Protein AF-A0A8J3F9Z3-F1 (afdb_monomer)

pLDDT: mean 90.62, std 8.17, range [60.59, 98.12]

Radius of gyration: 17.51 Å; Cα contacts (8 Å, |Δi|>4): 124; chains: 1; bounding box: 40×44×40 Å

Foldseek 3Di:
DVVFLVDDDPPDDADDLLVVQVPQPVFPDDCPPPVNVVVVVVVCVLQVVHDVVNVVVVVVVVVVCVVPVVVDDQQDKTQDPRDRGIHGPVSVVLVVLLVCVVVQCVVCVVVVHHRDDDDPVSVVSNCVSLLVQLCVPVNPVQSCCCVPDPVRHDPDSGRD

Secondary structure (DSSP, 8-state):
-HHHHHSPP--PPBPPHHHHHHT-TTTTS-TTSHHHHHHHHHHHHHTTT-HHHHHHHHHHHHHHHHHHGGGS-TT-EEE-TTSS-EEEHHHHHHHHHHHHHHHHHHHHHHTT-PPPPPPHHHHHHHHHHHHHHHHHHH-HHHHHHHHH-GGG--S-----

InterPro domains:
  IPR024344 Mycothiol-dependent maleylpyruvate isomerase, metal-binding domain [PF11716] (25-108)
  IPR034660 DinB/YfiT-like putative metalloenzymes [G3DSA:1.20.120.450] (3-112)
  IPR034660 DinB/YfiT-like putative metalloenzymes [SSF109854] (45-114)

Sequence (160 aa):
MPITLDAPLTGEAPIPLLEHYTQAAWRGGDINNAPNTALRDEGEAAAEDGAAALVKQCRQQLAELRDRLPAEPADRLVFHPRGPWTLTLDDFLITRLVEIAVHLDDLAVSVGLDAPDLPQEALAPVFAVLTRLAVHEHGPTAVLRALTRAERAPASIAVL

Structure (mmCIF, N/CA/C/O backbone):
data_AF-A0A8J3F9Z3-F1
#
_entry.id   AF-A0A8J3F9Z3-F1
#
loop_
_atom_site.group_PDB
_atom_site.id
_atom_site.type_symbol
_atom_site.label_atom_id
_atom_site.label_alt_id
_atom_site.label_comp_id
_atom_site.label_asym_id
_atom_site.label_entity_id
_atom_site.label_seq_id
_atom_site.pdbx_PDB_ins_code
_atom_site.Cartn_x
_atom_site.Cartn_y
_atom_site.Cartn_z
_atom_site.occupancy
_atom_site.B_iso_or_equiv
_atom_site.auth_seq_id
_atom_site.auth_comp_id
_atom_site.auth_asym_id
_atom_site.auth_atom_id
_atom_site.pdbx_PDB_model_num
ATOM 1 N N . MET A 1 1 ? 7.877 6.771 -6.943 1.00 60.66 1 MET A N 1
ATOM 2 C CA . MET A 1 1 ? 7.339 6.071 -8.131 1.00 60.66 1 MET A CA 1
ATOM 3 C C . MET A 1 1 ? 8.153 6.366 -9.390 1.00 60.66 1 MET A C 1
ATOM 5 O O . MET A 1 1 ? 8.661 5.396 -9.932 1.00 60.66 1 MET A O 1
ATOM 9 N N . PRO A 1 2 ? 8.385 7.629 -9.809 1.00 60.59 2 PRO A N 1
ATOM 10 C CA . PRO A 1 2 ? 9.249 7.928 -10.967 1.00 60.59 2 PRO A CA 1
ATOM 11 C C . PRO A 1 2 ? 10.662 7.331 -10.848 1.00 60.59 2 PRO A C 1
ATOM 13 O O . PRO A 1 2 ? 11.074 6.542 -11.688 1.00 60.59 2 PRO A O 1
ATOM 16 N N . ILE A 1 3 ? 11.315 7.542 -9.697 1.00 68.00 3 ILE A N 1
ATOM 17 C CA . ILE A 1 3 ? 12.649 6.992 -9.382 1.00 68.00 3 ILE A CA 1
ATOM 18 C C . ILE A 1 3 ? 12.708 5.457 -9.513 1.00 68.00 3 ILE A C 1
ATOM 20 O O . ILE A 1 3 ? 13.731 4.907 -9.901 1.00 68.00 3 ILE A O 1
ATOM 24 N N . THR A 1 4 ? 11.614 4.752 -9.209 1.00 80.25 4 THR A N 1
ATOM 25 C CA . THR A 1 4 ? 11.544 3.284 -9.297 1.00 80.25 4 THR A CA 1
ATOM 26 C C . THR A 1 4 ? 11.525 2.804 -10.745 1.00 80.25 4 THR A C 1
ATOM 28 O O . THR A 1 4 ? 12.161 1.807 -11.072 1.00 80.25 4 THR A O 1
ATOM 31 N N . LEU A 1 5 ? 10.810 3.516 -11.616 1.00 84.81 5 LEU A N 1
ATOM 32 C CA . LEU A 1 5 ? 10.729 3.184 -13.035 1.00 84.81 5 LEU A CA 1
ATOM 33 C C . LEU A 1 5 ? 12.019 3.566 -13.786 1.00 84.81 5 LEU A C 1
ATOM 35 O O . LEU A 1 5 ? 12.315 2.971 -14.821 1.00 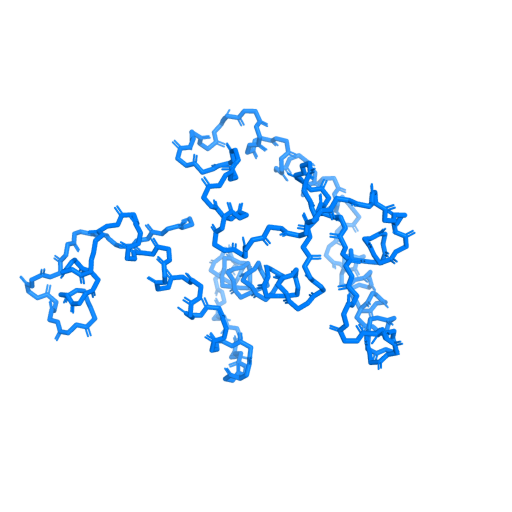84.81 5 LEU A O 1
ATOM 39 N N . ASP A 1 6 ? 12.794 4.516 -13.253 1.00 85.69 6 ASP A N 1
ATOM 40 C CA . ASP A 1 6 ? 14.107 4.929 -13.775 1.00 85.69 6 ASP A CA 1
ATOM 41 C C . ASP A 1 6 ? 15.270 4.067 -13.257 1.00 85.69 6 ASP A C 1
ATOM 43 O O . ASP A 1 6 ? 16.390 4.155 -13.766 1.00 85.69 6 ASP A O 1
ATOM 47 N N . ALA A 1 7 ? 15.030 3.232 -12.242 1.00 79.19 7 ALA A N 1
ATOM 48 C CA . ALA A 1 7 ? 16.069 2.414 -11.637 1.00 79.19 7 ALA A CA 1
ATOM 49 C C . ALA A 1 7 ? 16.574 1.325 -12.610 1.00 79.19 7 ALA A C 1
ATOM 51 O O . ALA A 1 7 ? 15.773 0.690 -13.312 1.00 79.19 7 ALA A O 1
ATOM 52 N N . PRO A 1 8 ? 17.897 1.067 -12.649 1.00 73.19 8 PRO A N 1
ATOM 53 C CA . PRO A 1 8 ? 18.457 -0.006 -13.458 1.00 73.19 8 PRO A CA 1
ATOM 54 C C . PRO A 1 8 ? 17.987 -1.374 -12.948 1.00 73.19 8 PRO A C 1
ATOM 56 O O . PRO A 1 8 ? 17.865 -1.598 -11.745 1.00 73.19 8 PRO A O 1
ATOM 59 N N . LEU A 1 9 ? 17.754 -2.307 -13.873 1.00 71.56 9 LEU A N 1
ATOM 60 C CA . LEU A 1 9 ? 17.456 -3.697 -13.531 1.00 71.56 9 LEU A CA 1
ATOM 61 C C . LEU A 1 9 ? 18.730 -4.417 -13.095 1.00 71.56 9 LEU A C 1
ATOM 63 O O . LEU A 1 9 ? 19.739 -4.370 -13.796 1.00 71.56 9 LEU A O 1
ATOM 67 N N . THR A 1 10 ? 18.669 -5.129 -11.973 1.00 64.56 10 THR A N 1
ATOM 68 C CA . THR A 1 10 ? 19.814 -5.873 -11.424 1.00 64.56 10 THR A CA 1
ATOM 69 C C . THR A 1 10 ? 19.954 -7.293 -11.988 1.00 64.56 10 THR A C 1
ATOM 71 O O . THR A 1 10 ? 20.880 -8.006 -11.623 1.00 64.56 10 THR A O 1
ATOM 74 N N . GLY A 1 11 ? 19.092 -7.713 -12.924 1.00 64.50 11 GLY A N 1
ATOM 75 C CA . GLY A 1 11 ? 19.137 -9.051 -13.538 1.00 64.50 11 GLY A CA 1
ATOM 76 C C . GLY A 1 11 ? 18.683 -10.191 -12.616 1.00 64.50 11 GLY A C 1
ATOM 77 O O . GLY A 1 11 ? 18.713 -11.352 -13.020 1.00 64.50 11 GLY A O 1
ATOM 78 N N . GLU A 1 12 ? 18.250 -9.873 -11.396 1.00 78.75 12 GLU A N 1
ATOM 79 C CA . GLU A 1 12 ? 17.687 -10.830 -10.448 1.00 78.75 12 GLU A CA 1
ATOM 80 C C . GLU A 1 12 ? 16.249 -11.206 -10.829 1.00 78.75 12 GLU A C 1
ATOM 82 O O . GLU A 1 12 ? 15.485 -10.386 -11.347 1.00 78.75 12 GLU A O 1
ATOM 87 N N . ALA A 1 13 ? 15.872 -12.460 -10.571 1.00 88.12 13 ALA A N 1
ATOM 88 C CA . ALA A 1 13 ? 14.511 -12.925 -10.812 1.00 88.12 13 ALA A CA 1
ATOM 89 C C . ALA A 1 13 ? 13.521 -12.206 -9.872 1.00 88.12 13 ALA A C 1
ATOM 91 O O . ALA A 1 13 ? 13.846 -12.000 -8.699 1.00 88.12 13 ALA A O 1
ATOM 92 N N . PRO A 1 14 ? 12.315 -11.838 -10.347 1.00 92.81 14 PRO A N 1
ATOM 93 C CA . PRO A 1 14 ? 11.315 -11.234 -9.482 1.00 92.81 14 PRO A CA 1
ATOM 94 C C . PRO A 1 14 ? 10.816 -12.234 -8.436 1.00 92.81 14 PRO A C 1
ATOM 96 O O . PRO A 1 14 ? 10.639 -13.418 -8.735 1.00 92.81 14 PRO A O 1
ATOM 99 N N . ILE A 1 15 ? 10.538 -11.747 -7.227 1.00 94.06 15 ILE A N 1
ATOM 100 C CA . ILE A 1 15 ? 9.871 -12.543 -6.191 1.00 94.06 15 ILE A CA 1
ATOM 101 C C . ILE A 1 15 ? 8.342 -12.419 -6.307 1.00 94.06 15 ILE A C 1
ATOM 103 O O . ILE A 1 15 ? 7.847 -11.405 -6.803 1.00 94.06 15 ILE A O 1
ATOM 107 N N . PRO A 1 16 ? 7.559 -13.402 -5.829 1.00 94.00 16 PRO A N 1
ATOM 108 C CA . PRO A 1 16 ? 6.107 -13.283 -5.758 1.00 94.00 16 PRO A CA 1
ATOM 109 C C . PRO A 1 16 ? 5.665 -12.145 -4.827 1.00 94.00 16 PRO A C 1
ATOM 111 O O . PRO A 1 16 ? 6.220 -11.964 -3.745 1.00 94.00 16 PRO A O 1
ATOM 114 N N . LEU A 1 17 ? 4.572 -11.454 -5.165 1.00 94.00 17 LEU A N 1
ATOM 115 C CA . LEU A 1 17 ? 4.016 -10.368 -4.341 1.00 94.00 17 LEU A CA 1
ATOM 116 C C . LEU A 1 17 ? 3.773 -10.743 -2.870 1.00 94.00 17 LEU A C 1
ATOM 118 O O . LEU A 1 17 ? 3.985 -9.932 -1.974 1.00 94.00 17 LEU A O 1
ATOM 122 N N . LEU A 1 18 ? 3.323 -11.971 -2.598 1.00 92.94 18 LEU A N 1
ATOM 123 C CA . LEU A 1 18 ? 3.103 -12.406 -1.215 1.00 92.94 18 LEU A CA 1
ATOM 124 C C . LEU A 1 18 ? 4.424 -12.476 -0.433 1.00 92.94 18 LEU A C 1
ATOM 126 O O . LEU A 1 18 ? 4.451 -12.119 0.740 1.00 92.94 18 LEU A O 1
ATOM 130 N N . GLU A 1 19 ? 5.509 -12.882 -1.097 1.00 92.62 19 GLU A N 1
ATOM 131 C CA . GLU A 1 19 ? 6.840 -12.979 -0.500 1.00 92.62 19 GLU A CA 1
ATOM 132 C C . GLU A 1 19 ? 7.367 -11.598 -0.093 1.00 92.62 19 GLU A C 1
ATOM 134 O O . GLU A 1 19 ? 7.849 -11.448 1.030 1.00 92.62 19 GLU A O 1
ATOM 139 N N . HIS A 1 20 ? 7.156 -10.575 -0.935 1.00 90.56 20 HIS A N 1
ATOM 140 C CA . HIS A 1 20 ? 7.465 -9.176 -0.613 1.00 90.56 20 HIS A CA 1
ATOM 141 C C . HIS A 1 20 ? 6.867 -8.742 0.731 1.00 90.56 20 HIS A C 1
ATOM 143 O O . HIS A 1 20 ? 7.561 -8.159 1.564 1.00 90.56 20 HIS A O 1
ATOM 149 N N . TYR A 1 21 ? 5.591 -9.051 0.953 1.00 90.00 21 TYR A N 1
ATOM 150 C CA . TYR A 1 21 ? 4.912 -8.698 2.191 1.00 90.00 21 TYR A CA 1
ATOM 151 C C . TYR A 1 21 ? 5.404 -9.524 3.379 1.00 90.00 21 TYR A C 1
ATOM 153 O O . TYR A 1 21 ? 5.650 -8.969 4.443 1.00 90.00 21 TYR A O 1
ATOM 161 N N . THR A 1 22 ? 5.598 -10.834 3.222 1.00 88.12 22 THR A N 1
ATOM 162 C CA . THR A 1 22 ? 6.031 -11.691 4.339 1.00 88.12 22 THR A CA 1
ATOM 163 C C . THR A 1 22 ? 7.487 -11.471 4.764 1.00 88.12 22 THR A C 1
ATOM 165 O O . THR A 1 22 ? 7.837 -11.798 5.892 1.00 88.12 22 THR A O 1
ATOM 168 N N . GLN A 1 23 ? 8.334 -10.905 3.896 1.00 84.69 23 GLN A N 1
ATOM 169 C CA . GLN A 1 23 ? 9.742 -10.595 4.195 1.00 84.69 23 GLN A CA 1
ATOM 170 C C . GLN A 1 23 ? 9.969 -9.164 4.700 1.00 84.69 23 GLN A C 1
ATOM 172 O O . GLN A 1 23 ? 11.098 -8.778 5.011 1.00 84.69 23 GLN A O 1
ATOM 177 N N . ALA A 1 24 ? 8.920 -8.348 4.764 1.00 76.88 24 ALA A N 1
ATOM 178 C CA . ALA A 1 24 ? 9.047 -6.945 5.100 1.00 76.88 24 ALA A CA 1
ATOM 179 C C . ALA A 1 24 ? 9.445 -6.725 6.572 1.00 76.88 24 ALA A C 1
ATOM 181 O O . ALA A 1 24 ? 8.697 -7.053 7.489 1.00 76.88 24 ALA A O 1
ATOM 182 N N . ALA A 1 25 ? 10.602 -6.093 6.800 1.00 70.12 25 ALA A N 1
ATOM 183 C CA . ALA A 1 25 ? 11.179 -5.887 8.134 1.00 70.12 25 ALA A CA 1
ATOM 184 C C . ALA A 1 25 ? 10.348 -4.992 9.080 1.00 70.12 25 ALA A C 1
ATOM 186 O O . ALA A 1 25 ? 10.597 -4.981 10.283 1.00 70.12 25 ALA A O 1
ATOM 187 N N . TRP A 1 26 ? 9.378 -4.235 8.556 1.00 67.75 26 TRP A N 1
ATOM 188 C CA . TRP A 1 26 ? 8.457 -3.426 9.364 1.00 67.75 26 TRP A CA 1
ATOM 189 C C . TRP A 1 26 ? 7.366 -4.266 10.048 1.00 67.75 26 TRP A C 1
ATOM 191 O O . TRP A 1 26 ? 6.768 -3.817 11.025 1.00 67.75 26 TRP A O 1
ATOM 201 N N . ARG A 1 27 ? 7.117 -5.499 9.588 1.00 71.44 27 ARG A N 1
ATOM 202 C CA . ARG A 1 27 ? 6.043 -6.342 10.123 1.00 71.44 27 ARG A CA 1
ATOM 203 C C . ARG A 1 27 ? 6.361 -6.945 11.477 1.00 71.44 27 ARG A C 1
ATOM 205 O O . ARG A 1 27 ? 7.454 -7.454 11.708 1.00 71.44 27 ARG A O 1
ATOM 212 N N . GLY A 1 28 ? 5.354 -6.945 12.351 1.00 68.56 28 GLY A N 1
ATOM 213 C CA . GLY A 1 28 ? 5.416 -7.572 13.675 1.00 68.56 28 GLY A CA 1
ATOM 214 C C . GLY A 1 28 ? 6.393 -6.904 14.647 1.00 68.56 28 GLY A C 1
ATOM 215 O O . GLY A 1 28 ? 6.617 -7.424 15.739 1.00 68.56 28 GLY A O 1
ATOM 216 N N . GLY A 1 29 ? 6.988 -5.775 14.258 1.00 69.56 29 GLY A N 1
ATOM 217 C CA . GLY A 1 29 ? 7.876 -4.988 15.097 1.00 69.56 29 GLY A CA 1
ATOM 218 C C . GLY A 1 29 ? 7.131 -3.922 15.901 1.00 69.56 29 GLY A C 1
ATOM 219 O O . GLY A 1 29 ? 6.028 -3.514 15.552 1.00 69.56 29 GLY A O 1
ATOM 220 N N . ASP A 1 30 ? 7.758 -3.455 16.979 1.00 81.00 30 ASP A N 1
ATOM 221 C CA . ASP A 1 30 ? 7.253 -2.332 17.774 1.00 81.00 30 ASP A CA 1
ATOM 222 C C . ASP A 1 30 ? 7.125 -1.053 16.921 1.00 81.00 30 ASP A C 1
ATOM 224 O O . ASP A 1 30 ? 7.965 -0.789 16.059 1.00 81.00 30 ASP A O 1
ATOM 228 N N . ILE A 1 31 ? 6.109 -0.221 17.173 1.00 82.00 31 ILE A N 1
ATOM 229 C CA . ILE A 1 31 ? 5.893 1.049 16.447 1.00 82.00 31 ILE A CA 1
ATOM 230 C C . ILE A 1 31 ? 7.055 2.050 16.610 1.00 82.00 31 ILE A C 1
ATOM 232 O O . ILE A 1 31 ? 7.195 2.995 15.830 1.00 82.00 31 ILE A O 1
ATOM 236 N N . ASN A 1 32 ? 7.905 1.841 17.616 1.00 87.81 32 ASN A N 1
ATOM 237 C CA . ASN A 1 32 ? 9.107 2.622 17.883 1.00 87.81 32 ASN A CA 1
ATOM 238 C C . ASN A 1 32 ? 10.390 1.886 17.471 1.00 87.81 32 ASN A C 1
ATOM 240 O O . ASN A 1 32 ? 11.485 2.310 17.840 1.00 87.81 32 ASN A O 1
ATOM 244 N N . ASN A 1 33 ? 10.289 0.777 16.733 1.00 85.81 33 ASN A N 1
ATOM 245 C CA . ASN A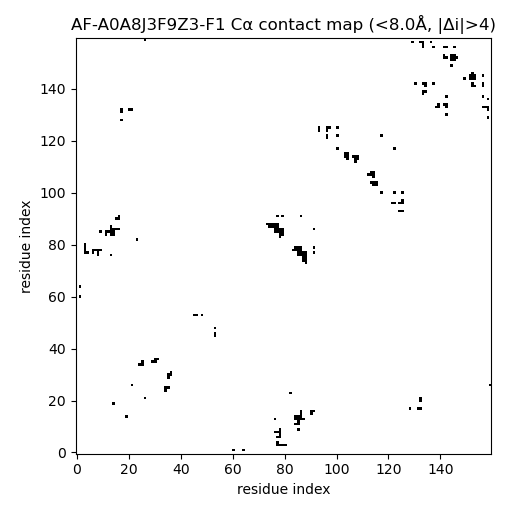 1 33 ? 11.467 0.153 16.148 1.00 85.81 33 ASN A CA 1
ATOM 246 C C . ASN A 1 33 ? 12.095 1.072 15.081 1.00 85.81 33 ASN A C 1
ATOM 248 O O . ASN A 1 33 ? 11.435 1.944 14.515 1.00 85.81 33 ASN A O 1
ATOM 252 N N . ALA A 1 34 ? 13.381 0.857 14.797 1.00 87.00 34 ALA A N 1
ATOM 253 C CA . ALA A 1 34 ? 14.134 1.731 13.899 1.00 87.00 34 ALA A CA 1
ATOM 254 C C . ALA A 1 34 ? 13.519 1.866 12.486 1.00 87.00 34 ALA A C 1
ATOM 256 O O . ALA A 1 34 ? 13.465 2.992 11.990 1.00 87.00 34 ALA A O 1
ATOM 257 N N . PRO A 1 35 ? 13.016 0.792 11.835 1.00 83.50 35 PRO A N 1
ATOM 258 C CA . PRO A 1 35 ? 12.292 0.932 10.573 1.00 83.50 35 PRO A CA 1
ATOM 259 C C . PRO A 1 35 ? 11.073 1.859 10.673 1.00 83.50 35 PRO A C 1
ATOM 261 O O . PRO A 1 35 ? 10.924 2.752 9.846 1.00 83.50 35 PRO A O 1
ATOM 264 N N . ASN A 1 36 ? 10.226 1.694 11.691 1.00 83.69 36 ASN A N 1
ATOM 265 C CA . ASN A 1 36 ? 8.987 2.458 11.832 1.00 83.69 36 ASN A CA 1
ATOM 266 C C . ASN A 1 36 ? 9.244 3.929 12.185 1.00 83.69 36 ASN A C 1
ATOM 268 O O . ASN A 1 36 ? 8.545 4.808 11.682 1.00 83.69 36 ASN A O 1
ATOM 272 N N . THR A 1 37 ? 10.256 4.223 13.007 1.00 89.75 37 THR A N 1
ATOM 273 C CA . THR A 1 37 ? 10.635 5.614 13.298 1.00 89.75 37 THR A CA 1
ATOM 274 C C . THR A 1 37 ? 11.233 6.298 12.074 1.00 89.75 37 THR A C 1
ATOM 276 O O . THR A 1 37 ? 10.834 7.413 11.770 1.00 89.75 37 THR A O 1
ATOM 279 N N . ALA A 1 38 ? 12.095 5.617 11.309 1.00 87.69 38 ALA A N 1
ATOM 280 C CA . ALA A 1 38 ? 12.657 6.182 10.081 1.00 87.69 38 ALA A CA 1
ATOM 281 C C . ALA A 1 38 ? 11.569 6.522 9.046 1.00 87.69 38 ALA A C 1
ATOM 283 O O . ALA A 1 38 ? 11.621 7.576 8.421 1.00 87.69 38 ALA A O 1
ATOM 284 N N . LEU A 1 39 ? 10.546 5.669 8.906 1.00 85.75 39 LEU A N 1
ATOM 285 C CA . LEU A 1 39 ? 9.393 5.941 8.041 1.00 85.75 39 LEU A CA 1
ATOM 286 C C . LEU A 1 39 ? 8.611 7.186 8.469 1.00 85.75 39 LEU A C 1
ATOM 288 O O . LEU A 1 39 ? 8.139 7.938 7.616 1.00 85.75 39 LEU A O 1
ATOM 292 N N . ARG A 1 40 ? 8.471 7.398 9.780 1.00 89.19 40 ARG A N 1
ATOM 293 C CA . ARG A 1 40 ? 7.807 8.581 10.330 1.00 89.19 40 ARG A CA 1
ATOM 294 C C . ARG A 1 40 ? 8.617 9.838 10.048 1.00 89.19 40 ARG A C 1
ATOM 296 O O . ARG A 1 40 ? 8.057 10.789 9.516 1.00 89.19 40 ARG A O 1
ATOM 303 N N . ASP A 1 41 ? 9.918 9.801 10.321 1.00 92.69 41 ASP A N 1
ATOM 304 C CA . ASP A 1 41 ? 10.824 10.926 10.090 1.00 92.69 41 ASP A CA 1
ATOM 305 C C . ASP A 1 41 ? 10.862 11.311 8.595 1.00 92.69 41 ASP A C 1
ATOM 307 O O . ASP A 1 41 ? 10.789 12.490 8.250 1.00 92.69 41 ASP A O 1
ATOM 311 N N . GLU A 1 42 ? 10.897 10.324 7.686 1.00 89.88 42 GLU A N 1
ATOM 312 C CA . GLU A 1 42 ? 10.777 10.542 6.234 1.00 89.88 42 GLU A CA 1
ATOM 313 C C . GLU A 1 42 ? 9.445 11.207 5.858 1.00 89.88 42 GLU A C 1
ATOM 315 O O . GLU A 1 42 ? 9.414 12.108 5.016 1.00 89.88 42 GLU A O 1
ATOM 320 N N . GLY A 1 43 ? 8.341 10.763 6.466 1.00 89.19 43 GLY A N 1
ATOM 321 C CA . GLY A 1 43 ? 7.012 11.328 6.244 1.00 89.19 43 GLY A CA 1
ATOM 322 C C . GLY A 1 43 ? 6.895 12.773 6.732 1.00 89.19 43 GLY A C 1
ATOM 323 O O . GLY A 1 43 ? 6.351 13.615 6.018 1.00 89.19 43 GLY A O 1
ATOM 324 N N . GLU A 1 44 ? 7.445 13.075 7.910 1.00 91.00 44 GLU A N 1
ATOM 325 C CA . GLU A 1 44 ? 7.488 14.429 8.473 1.00 91.00 44 GLU A CA 1
ATOM 326 C C . GLU A 1 44 ? 8.326 15.368 7.600 1.00 91.00 44 GLU A C 1
ATOM 328 O O . GLU A 1 44 ? 7.860 16.451 7.247 1.00 91.00 44 GLU A O 1
ATOM 333 N N . ALA A 1 45 ? 9.510 14.927 7.165 1.00 91.12 45 ALA A N 1
ATOM 334 C CA . ALA A 1 45 ? 10.355 15.693 6.253 1.00 91.12 45 ALA A CA 1
ATOM 335 C C . ALA A 1 45 ? 9.665 15.941 4.899 1.00 91.12 45 ALA A C 1
ATOM 337 O O . ALA A 1 45 ? 9.688 17.053 4.376 1.00 91.12 45 ALA A O 1
ATOM 338 N N . ALA A 1 46 ? 8.987 14.935 4.335 1.00 87.00 46 ALA A N 1
ATOM 339 C CA . ALA A 1 46 ? 8.236 15.092 3.087 1.00 87.00 46 ALA A CA 1
ATOM 340 C C . ALA A 1 46 ? 7.049 16.069 3.212 1.00 87.00 46 ALA A C 1
ATOM 342 O O . ALA A 1 46 ? 6.603 16.634 2.210 1.00 87.00 46 ALA A O 1
ATOM 343 N N . ALA A 1 47 ? 6.537 16.268 4.428 1.00 87.56 47 ALA A N 1
ATOM 344 C CA . ALA A 1 47 ? 5.437 17.175 4.730 1.00 87.56 47 ALA A CA 1
ATOM 345 C C . ALA A 1 47 ? 5.892 18.565 5.219 1.00 87.56 47 ALA A C 1
ATOM 347 O O . ALA A 1 47 ? 5.026 19.401 5.485 1.00 87.56 47 ALA A O 1
ATOM 348 N N . GLU A 1 48 ? 7.201 18.836 5.310 1.00 94.38 48 GLU A N 1
ATOM 349 C CA . GLU A 1 48 ? 7.768 20.070 5.884 1.00 94.38 48 GLU A CA 1
ATOM 350 C C . GLU A 1 48 ? 7.235 21.345 5.202 1.00 94.38 48 GLU A C 1
ATOM 352 O O . GLU A 1 48 ? 6.852 22.306 5.870 1.00 94.38 48 GLU A O 1
ATOM 357 N N . ASP A 1 49 ? 7.092 21.320 3.872 1.00 94.88 49 ASP A N 1
ATOM 358 C CA . ASP A 1 49 ? 6.546 22.431 3.073 1.00 94.88 49 ASP A CA 1
ATOM 359 C C . ASP A 1 49 ? 5.008 22.579 3.179 1.00 94.88 49 ASP A C 1
ATOM 361 O O . ASP A 1 49 ? 4.398 23.476 2.583 1.00 94.88 49 ASP A O 1
ATOM 365 N N . GLY A 1 50 ? 4.354 21.685 3.922 1.00 94.69 50 GLY A N 1
ATOM 366 C CA . GLY A 1 50 ? 2.925 21.692 4.205 1.00 94.69 50 GLY A CA 1
ATOM 367 C C . GLY A 1 50 ? 2.033 21.072 3.122 1.00 94.69 50 GLY A C 1
ATOM 368 O O . GLY A 1 50 ? 2.436 20.739 2.004 1.00 94.69 50 GLY A O 1
ATOM 369 N N . ALA A 1 51 ? 0.743 20.946 3.455 1.00 92.31 51 ALA A N 1
ATOM 370 C CA . ALA A 1 51 ? -0.237 20.207 2.653 1.00 92.31 51 ALA A CA 1
ATOM 371 C C . ALA A 1 51 ? -0.406 20.739 1.217 1.00 92.31 51 ALA A C 1
ATOM 373 O O . ALA A 1 51 ? -0.578 19.960 0.280 1.00 92.31 51 ALA A O 1
ATOM 374 N N . ALA A 1 52 ? -0.343 22.059 1.011 1.00 95.31 52 ALA A N 1
ATOM 375 C CA . ALA A 1 52 ? -0.493 22.649 -0.320 1.00 95.31 52 ALA A CA 1
ATOM 376 C C . ALA A 1 52 ? 0.663 22.262 -1.261 1.00 95.31 52 ALA A C 1
ATOM 378 O O . ALA A 1 52 ? 0.432 21.981 -2.442 1.00 95.31 52 ALA A O 1
ATOM 379 N N . ALA A 1 53 ? 1.892 22.218 -0.736 1.00 95.12 53 ALA A N 1
ATOM 380 C CA . ALA A 1 53 ? 3.062 21.775 -1.481 1.00 95.12 53 ALA A CA 1
ATOM 381 C C . ALA A 1 53 ? 2.964 20.280 -1.805 1.00 95.12 53 ALA A C 1
ATOM 383 O O . ALA A 1 53 ? 3.114 19.905 -2.970 1.00 95.12 53 ALA A O 1
ATOM 384 N N . LEU A 1 54 ? 2.594 19.453 -0.821 1.00 92.50 54 LEU A N 1
ATOM 385 C CA . LEU A 1 54 ? 2.401 18.015 -1.013 1.00 92.50 54 LEU A CA 1
ATOM 386 C C . LEU A 1 54 ? 1.344 17.718 -2.090 1.00 92.50 54 LEU A C 1
ATOM 388 O O . LEU A 1 54 ? 1.607 16.980 -3.035 1.00 92.50 54 LEU A O 1
ATOM 392 N N . VAL A 1 55 ? 0.177 18.370 -2.033 1.00 93.75 55 VAL A N 1
ATOM 393 C CA . VAL A 1 55 ? -0.884 18.215 -3.047 1.00 93.75 55 VAL A CA 1
ATOM 394 C C . VAL A 1 55 ? -0.387 18.585 -4.446 1.00 93.75 55 VAL A C 1
ATOM 396 O O . VAL A 1 55 ? -0.718 17.905 -5.421 1.00 93.75 55 VAL A O 1
ATOM 399 N N . LYS A 1 56 ? 0.411 19.652 -4.573 1.00 95.50 56 LYS A N 1
ATOM 400 C CA . LYS A 1 56 ? 1.011 20.042 -5.856 1.00 95.50 56 LYS A CA 1
ATOM 401 C C . LYS A 1 56 ? 1.955 18.954 -6.377 1.00 95.50 56 LYS A C 1
ATOM 403 O O . LYS A 1 56 ? 1.850 18.593 -7.549 1.00 95.50 56 LYS A O 1
ATOM 408 N N . GLN A 1 57 ? 2.826 18.417 -5.523 1.00 92.50 57 GLN A N 1
ATOM 409 C CA . GLN A 1 57 ? 3.757 17.344 -5.883 1.00 92.50 57 GLN A CA 1
ATOM 410 C C . GLN A 1 57 ? 3.014 16.065 -6.295 1.00 92.50 57 GLN A C 1
ATOM 412 O O . GLN A 1 57 ? 3.289 15.516 -7.362 1.00 92.50 57 GLN A O 1
ATOM 417 N N . CYS A 1 58 ? 2.008 15.640 -5.525 1.00 92.31 58 CYS A N 1
ATOM 418 C CA . CYS A 1 58 ? 1.180 14.479 -5.855 1.00 92.31 58 CYS A CA 1
ATOM 419 C C . CYS A 1 58 ? 0.469 14.646 -7.203 1.00 92.31 58 CYS A C 1
ATOM 421 O O . CYS A 1 58 ? 0.455 13.720 -8.009 1.00 92.31 58 CYS A O 1
ATOM 423 N N . ARG A 1 59 ? -0.091 15.831 -7.492 1.00 95.81 59 ARG A N 1
ATOM 424 C CA . ARG A 1 59 ? -0.730 16.113 -8.792 1.00 95.81 59 ARG A CA 1
ATOM 425 C C . ARG A 1 59 ? 0.258 16.038 -9.951 1.00 95.81 59 ARG A C 1
ATOM 427 O O . ARG A 1 59 ? -0.093 15.501 -10.997 1.00 95.81 59 ARG A O 1
ATOM 434 N N . GLN A 1 60 ? 1.468 16.560 -9.765 1.00 94.94 60 GLN A N 1
ATOM 435 C CA . GLN A 1 60 ? 2.519 16.496 -10.777 1.00 94.94 60 GLN A CA 1
ATOM 436 C C . GLN A 1 60 ? 2.936 15.045 -11.052 1.00 94.94 60 GLN A C 1
ATOM 438 O O . GLN A 1 60 ? 2.952 14.633 -12.209 1.00 94.94 60 GLN A O 1
ATOM 443 N N . GLN A 1 61 ? 3.190 14.255 -10.005 1.00 93.06 61 GLN A N 1
ATOM 444 C CA . GLN A 1 61 ? 3.535 12.839 -10.155 1.00 93.06 61 GLN A CA 1
ATOM 445 C C . GLN A 1 61 ? 2.396 12.026 -10.775 1.00 93.06 61 GLN A C 1
ATOM 447 O O . GLN A 1 61 ? 2.641 11.168 -11.615 1.00 93.06 61 GLN A O 1
ATOM 452 N N . LEU A 1 62 ? 1.144 12.300 -10.402 1.00 94.31 62 LEU A N 1
ATOM 453 C CA . LEU A 1 62 ? -0.009 11.621 -10.986 1.00 94.31 62 LEU A CA 1
ATOM 454 C C . LEU A 1 62 ? -0.148 11.915 -12.485 1.00 94.31 62 LEU A C 1
ATOM 456 O O . LEU A 1 62 ? -0.478 11.011 -13.247 1.00 94.31 62 LEU A O 1
ATOM 460 N N . ALA A 1 63 ? 0.087 13.160 -12.908 1.00 95.69 63 ALA A N 1
ATOM 461 C CA . ALA A 1 63 ? 0.081 13.517 -14.324 1.00 95.69 63 ALA A CA 1
ATOM 462 C C . ALA A 1 63 ? 1.175 12.756 -15.091 1.00 95.69 63 ALA A C 1
ATOM 464 O O . ALA A 1 63 ? 0.875 12.114 -16.089 1.00 95.69 63 ALA A O 1
ATOM 465 N N . GLU A 1 64 ? 2.404 12.741 -14.570 1.00 94.62 64 GLU A N 1
ATOM 466 C CA . GLU A 1 64 ? 3.521 12.005 -15.173 1.00 94.62 64 GLU A CA 1
ATOM 467 C C . GLU A 1 64 ? 3.236 10.497 -15.282 1.00 94.62 64 GLU A C 1
ATOM 469 O O . GLU A 1 64 ? 3.436 9.889 -16.332 1.00 94.62 64 GLU A O 1
ATOM 474 N N . LEU A 1 65 ? 2.730 9.883 -14.209 1.00 94.44 65 LEU A N 1
A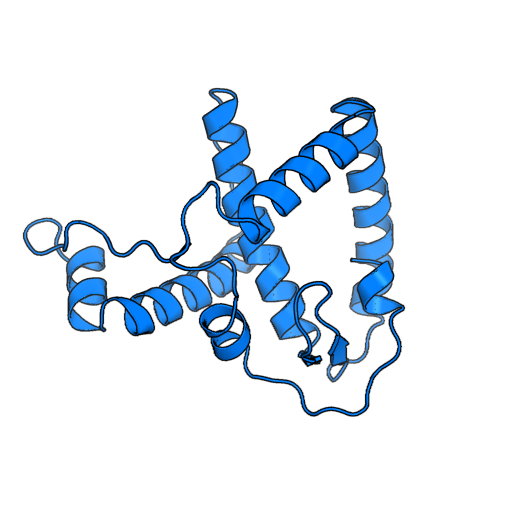TOM 475 C CA . LEU A 1 65 ? 2.469 8.443 -14.174 1.00 94.44 65 LEU A CA 1
ATOM 476 C C . LEU A 1 65 ? 1.328 8.023 -15.105 1.00 94.44 65 LEU A C 1
ATOM 478 O O . LEU A 1 65 ? 1.378 6.921 -15.648 1.00 94.44 65 LEU A O 1
ATOM 482 N N . ARG A 1 66 ? 0.323 8.884 -15.315 1.00 94.94 66 ARG A N 1
ATOM 483 C CA . ARG A 1 66 ? -0.770 8.625 -16.266 1.00 94.94 66 ARG A CA 1
ATOM 484 C C . ARG A 1 66 ? -0.275 8.495 -17.700 1.00 94.94 66 ARG A C 1
ATOM 486 O O . ARG A 1 66 ? -0.800 7.659 -18.428 1.00 94.94 66 ARG A O 1
ATOM 493 N N . ASP A 1 67 ? 0.728 9.280 -18.070 1.00 93.94 67 ASP A N 1
ATOM 494 C CA . ASP A 1 67 ? 1.312 9.233 -19.408 1.00 93.94 67 ASP A CA 1
ATOM 495 C C . ASP A 1 67 ? 2.341 8.100 -19.528 1.00 93.94 67 ASP A C 1
ATOM 497 O O . ASP A 1 67 ? 2.420 7.429 -20.557 1.00 93.94 67 ASP A O 1
ATOM 501 N N . ARG A 1 68 ? 3.119 7.857 -18.466 1.00 93.50 68 ARG A N 1
ATOM 502 C CA . ARG A 1 68 ? 4.239 6.910 -18.482 1.00 93.50 68 ARG A CA 1
ATOM 503 C C . ARG A 1 68 ? 3.823 5.445 -18.360 1.00 93.50 68 ARG A C 1
ATOM 505 O O . ARG A 1 68 ? 4.304 4.627 -19.136 1.00 93.50 68 ARG A O 1
ATOM 512 N N . LEU A 1 69 ? 2.965 5.095 -17.396 1.00 94.12 69 LEU A N 1
ATOM 513 C CA . LEU A 1 69 ? 2.647 3.689 -17.100 1.00 94.12 69 LEU A CA 1
ATOM 514 C C . LEU A 1 69 ? 2.088 2.913 -18.308 1.00 94.12 69 LEU A C 1
ATOM 516 O O . LEU A 1 69 ? 2.527 1.783 -18.508 1.00 94.12 69 LEU A O 1
ATOM 520 N N . PRO A 1 70 ? 1.200 3.478 -19.153 1.00 94.94 70 PRO A N 1
ATOM 521 C CA . PRO A 1 70 ? 0.706 2.771 -20.337 1.00 94.94 70 PRO A CA 1
ATOM 522 C C . PRO A 1 70 ? 1.781 2.446 -21.385 1.00 94.94 70 PRO A C 1
ATOM 524 O O . PRO A 1 70 ? 1.534 1.621 -22.262 1.00 94.94 70 PRO A O 1
ATOM 527 N N . ALA A 1 71 ? 2.938 3.115 -21.336 1.00 94.00 71 ALA A N 1
ATOM 528 C CA . ALA A 1 71 ? 4.047 2.903 -22.262 1.00 94.00 71 ALA A CA 1
ATOM 529 C C . ALA A 1 71 ? 5.070 1.867 -21.759 1.00 94.00 71 ALA A C 1
ATOM 531 O O . ALA A 1 71 ? 5.973 1.495 -22.511 1.00 94.00 71 ALA A O 1
ATOM 532 N N . GLU A 1 72 ? 4.959 1.408 -20.510 1.00 94.12 72 GLU A N 1
ATOM 533 C CA . GLU A 1 72 ? 5.856 0.392 -19.961 1.00 94.12 72 GLU A CA 1
ATOM 534 C C . GLU A 1 72 ? 5.513 -1.005 -20.533 1.00 94.12 72 GLU A C 1
ATOM 536 O O . GLU A 1 72 ? 4.338 -1.329 -20.733 1.00 94.12 72 GLU A O 1
ATOM 541 N N . PRO A 1 73 ? 6.514 -1.865 -20.802 1.00 92.69 73 PRO A N 1
ATOM 542 C CA . PRO A 1 73 ? 6.280 -3.244 -21.228 1.00 92.69 73 PRO A CA 1
ATOM 543 C C . PRO A 1 73 ? 5.498 -4.066 -20.193 1.00 92.69 73 PRO A C 1
ATOM 545 O O . PRO A 1 73 ? 5.680 -3.897 -18.990 1.00 92.69 73 PRO A O 1
ATOM 548 N N . ALA A 1 74 ? 4.690 -5.028 -20.648 1.00 90.50 74 ALA A N 1
ATOM 549 C CA . ALA A 1 74 ? 3.912 -5.898 -19.755 1.00 90.50 74 ALA A CA 1
ATOM 550 C C . ALA A 1 74 ? 4.787 -6.789 -18.848 1.00 90.50 74 ALA A C 1
ATOM 552 O O . ALA A 1 74 ? 4.371 -7.175 -17.762 1.00 90.50 74 ALA A O 1
ATOM 553 N N . ASP A 1 75 ? 6.005 -7.115 -19.279 1.00 90.25 75 ASP A N 1
ATOM 554 C CA . ASP A 1 75 ? 7.000 -7.879 -18.521 1.00 90.25 75 ASP A CA 1
ATOM 555 C C . ASP A 1 75 ? 8.008 -6.978 -17.787 1.00 90.25 75 ASP A C 1
ATOM 557 O O . ASP A 1 75 ? 9.056 -7.447 -17.330 1.00 90.25 75 ASP A O 1
ATOM 561 N N . ARG A 1 76 ? 7.707 -5.676 -17.654 1.00 92.38 76 ARG A N 1
ATOM 562 C CA . ARG A 1 76 ? 8.571 -4.721 -16.960 1.00 92.38 76 ARG A CA 1
ATOM 563 C C . ARG A 1 76 ? 8.829 -5.196 -15.536 1.00 92.38 76 ARG A C 1
ATOM 565 O O . ARG A 1 76 ? 7.913 -5.404 -14.745 1.00 92.38 76 ARG A O 1
ATOM 572 N N . LEU A 1 77 ? 10.107 -5.301 -15.199 1.00 93.00 77 LEU A N 1
ATOM 573 C CA . LEU A 1 77 ? 10.569 -5.521 -13.835 1.00 93.00 77 LEU A CA 1
ATOM 574 C C . LEU A 1 77 ? 10.922 -4.187 -13.173 1.00 93.00 77 LEU A C 1
ATOM 576 O O . LEU A 1 77 ? 11.290 -3.233 -13.863 1.00 93.00 77 LEU A O 1
ATOM 580 N N . VAL A 1 78 ? 10.841 -4.121 -11.847 1.00 91.88 78 VAL A N 1
ATOM 581 C CA . VAL A 1 78 ? 11.245 -2.956 -11.049 1.00 91.88 78 VAL A CA 1
ATOM 582 C C . VAL A 1 78 ? 11.916 -3.384 -9.748 1.00 91.88 78 VAL A C 1
ATOM 584 O O . VAL A 1 78 ? 11.541 -4.387 -9.141 1.00 91.88 78 VAL A O 1
ATOM 587 N N . PHE A 1 79 ? 12.897 -2.604 -9.298 1.00 89.31 79 PHE A N 1
ATOM 588 C CA . PHE A 1 79 ? 13.536 -2.810 -8.000 1.00 89.31 79 PHE A CA 1
ATOM 589 C C . PHE A 1 79 ? 12.708 -2.150 -6.894 1.00 89.31 79 PHE A C 1
ATOM 591 O O . PHE A 1 79 ? 12.364 -0.967 -6.992 1.00 89.31 79 PHE A O 1
ATOM 598 N N . HIS A 1 80 ? 12.372 -2.893 -5.838 1.00 84.94 80 HIS A N 1
ATOM 599 C CA . HIS A 1 80 ? 11.575 -2.333 -4.753 1.00 84.94 80 HIS A CA 1
ATOM 600 C C . HIS A 1 80 ? 12.441 -1.386 -3.896 1.00 84.94 80 HIS A C 1
ATOM 602 O O . HIS A 1 80 ? 13.430 -1.819 -3.320 1.00 84.94 80 HIS A O 1
ATOM 608 N N . PRO A 1 81 ? 12.075 -0.104 -3.713 1.00 79.12 81 PRO A N 1
ATOM 609 C CA . PRO A 1 81 ? 12.956 0.883 -3.075 1.00 79.12 81 PRO A CA 1
ATOM 610 C C . PRO A 1 81 ? 13.265 0.592 -1.599 1.00 79.12 81 PRO A C 1
ATOM 612 O O . PRO A 1 81 ? 14.221 1.134 -1.056 1.00 79.12 81 PRO A O 1
ATOM 615 N N . ARG A 1 82 ? 12.463 -0.254 -0.942 1.00 75.50 82 ARG A N 1
ATOM 616 C CA . ARG A 1 82 ? 12.649 -0.651 0.464 1.00 75.50 82 ARG A CA 1
ATOM 617 C C . ARG A 1 82 ? 12.971 -2.136 0.667 1.00 75.50 82 ARG A C 1
ATOM 619 O O . ARG A 1 82 ? 12.735 -2.662 1.747 1.00 75.50 82 ARG A O 1
ATOM 626 N N . GLY A 1 83 ? 13.444 -2.834 -0.365 1.00 75.69 83 GLY A N 1
ATOM 627 C CA . GLY A 1 83 ? 13.867 -4.232 -0.246 1.00 75.69 83 GLY A CA 1
ATOM 628 C C . GLY A 1 83 ? 14.952 -4.585 -1.265 1.00 75.69 83 GLY A C 1
ATOM 629 O O . GLY A 1 83 ? 15.034 -3.930 -2.295 1.00 75.69 83 GLY A O 1
ATOM 630 N N . PRO A 1 84 ? 15.789 -5.604 -1.017 1.00 83.62 84 PRO A N 1
ATOM 631 C CA . PRO A 1 84 ? 16.835 -6.022 -1.950 1.00 83.62 84 PRO A CA 1
ATOM 632 C C . PRO A 1 84 ? 16.315 -6.790 -3.179 1.00 83.62 84 PRO A C 1
ATOM 634 O O . PRO A 1 84 ? 17.112 -7.421 -3.854 1.00 83.62 84 PRO A O 1
ATOM 637 N N . TRP A 1 85 ? 15.007 -6.798 -3.454 1.00 87.44 85 TRP A N 1
ATOM 638 C CA . TRP A 1 85 ? 14.395 -7.687 -4.444 1.00 87.44 85 TRP A CA 1
ATOM 639 C C . TRP A 1 85 ? 13.729 -6.947 -5.604 1.00 87.44 85 TRP A C 1
ATOM 641 O O . TRP A 1 85 ? 13.328 -5.781 -5.523 1.00 87.44 85 TRP A O 1
ATOM 651 N N . THR A 1 86 ? 13.553 -7.702 -6.683 1.00 92.12 86 THR A N 1
ATOM 652 C CA . THR A 1 86 ? 12.843 -7.293 -7.893 1.00 92.12 86 THR A CA 1
ATOM 653 C C . THR A 1 86 ? 11.386 -7.764 -7.840 1.00 92.12 86 THR A C 1
ATOM 655 O O . THR A 1 86 ? 11.089 -8.837 -7.318 1.00 92.12 86 THR A O 1
ATOM 658 N N . LEU A 1 87 ? 10.472 -6.969 -8.392 1.00 93.00 87 LEU A N 1
ATOM 659 C CA . LEU A 1 87 ? 9.069 -7.321 -8.622 1.00 93.00 87 LEU A CA 1
ATOM 660 C C . LEU A 1 87 ? 8.721 -7.131 -10.099 1.00 93.00 87 LEU A C 1
ATOM 662 O O . LEU A 1 87 ? 9.390 -6.377 -10.811 1.00 93.00 87 LEU A O 1
ATOM 666 N N . THR A 1 88 ? 7.644 -7.771 -10.548 1.00 94.44 88 THR A N 1
ATOM 667 C CA . THR A 1 88 ? 6.958 -7.309 -11.760 1.00 94.44 88 THR A CA 1
ATOM 668 C C . THR A 1 88 ? 6.374 -5.916 -11.504 1.00 94.44 88 THR A C 1
ATOM 670 O O . THR A 1 88 ? 6.059 -5.568 -10.360 1.00 94.44 88 THR A O 1
ATOM 673 N N . LEU A 1 89 ? 6.238 -5.093 -12.547 1.00 94.31 89 LEU A N 1
ATOM 674 C CA . LEU A 1 89 ? 5.610 -3.779 -12.419 1.00 94.31 89 LEU A CA 1
ATOM 675 C C . LEU A 1 89 ? 4.179 -3.911 -11.882 1.00 94.31 89 LEU A C 1
ATOM 677 O O . LEU A 1 89 ? 3.798 -3.139 -11.008 1.00 94.31 89 LEU A O 1
ATOM 681 N N . ASP A 1 90 ? 3.432 -4.919 -12.330 1.00 95.19 90 ASP A N 1
ATOM 682 C CA . ASP A 1 90 ? 2.076 -5.202 -11.851 1.00 95.19 90 ASP A CA 1
ATOM 683 C C . ASP A 1 90 ? 2.048 -5.491 -10.345 1.00 95.19 90 ASP A C 1
ATOM 685 O O . ASP A 1 90 ? 1.298 -4.848 -9.608 1.00 95.19 90 ASP A O 1
ATOM 689 N N . ASP A 1 91 ? 2.912 -6.387 -9.856 1.00 95.50 91 ASP A N 1
ATOM 690 C CA . ASP A 1 91 ? 3.008 -6.681 -8.422 1.00 95.50 91 ASP A CA 1
ATOM 691 C C . ASP A 1 91 ? 3.405 -5.431 -7.630 1.00 95.50 91 ASP A C 1
ATOM 693 O O . ASP A 1 91 ? 2.825 -5.139 -6.581 1.00 95.50 91 ASP A O 1
ATOM 697 N N . PHE A 1 92 ? 4.352 -4.643 -8.147 1.00 94.31 92 PHE A N 1
ATOM 698 C CA . PHE A 1 92 ? 4.745 -3.383 -7.529 1.00 94.31 92 PHE A CA 1
ATOM 699 C C . PHE A 1 92 ? 3.583 -2.381 -7.465 1.00 94.31 92 PHE A C 1
ATOM 701 O O . PHE A 1 92 ? 3.375 -1.756 -6.423 1.00 94.31 92 PHE A O 1
ATOM 708 N N . LEU A 1 93 ? 2.805 -2.227 -8.537 1.00 95.31 93 LEU A N 1
ATOM 709 C CA . LEU A 1 93 ? 1.640 -1.342 -8.569 1.00 95.31 93 LEU A CA 1
ATOM 710 C C . LEU A 1 93 ? 0.560 -1.796 -7.585 1.00 95.31 93 LEU A C 1
ATOM 712 O O . LEU A 1 93 ? -0.036 -0.945 -6.925 1.00 95.31 93 LEU A O 1
ATOM 716 N N . ILE A 1 94 ? 0.368 -3.104 -7.391 1.00 96.62 94 ILE A N 1
ATOM 717 C CA . ILE A 1 94 ? -0.530 -3.609 -6.344 1.00 96.62 94 ILE A CA 1
ATOM 718 C C . ILE A 1 94 ? -0.050 -3.163 -4.957 1.00 96.62 94 ILE A C 1
ATOM 720 O O . ILE A 1 94 ? -0.881 -2.746 -4.149 1.00 96.62 94 ILE A O 1
ATOM 724 N N . THR A 1 95 ? 1.265 -3.138 -4.688 1.00 94.44 95 THR A N 1
ATOM 725 C CA . THR A 1 95 ? 1.764 -2.572 -3.416 1.00 94.44 95 THR A CA 1
ATOM 726 C C . THR A 1 95 ? 1.348 -1.115 -3.246 1.00 94.44 95 THR A C 1
ATOM 728 O O . THR A 1 95 ? 0.938 -0.713 -2.164 1.00 94.44 95 THR A O 1
ATOM 731 N N . ARG A 1 96 ? 1.400 -0.316 -4.320 1.00 94.62 96 ARG A N 1
ATOM 732 C CA . ARG A 1 96 ? 1.007 1.098 -4.276 1.00 94.62 96 ARG A CA 1
ATOM 733 C C . ARG A 1 96 ? -0.494 1.260 -4.067 1.00 94.62 96 ARG A C 1
ATOM 735 O O . ARG A 1 96 ? -0.889 2.170 -3.351 1.00 94.62 96 ARG A O 1
ATOM 742 N N . LEU A 1 97 ? -1.316 0.384 -4.649 1.00 96.69 97 LEU A N 1
ATOM 743 C CA . LEU A 1 97 ? -2.760 0.376 -4.404 1.00 96.69 97 LEU A CA 1
ATOM 744 C C . LEU A 1 97 ? -3.081 0.084 -2.936 1.00 96.69 97 LEU A C 1
ATOM 746 O O . LEU A 1 97 ? -3.936 0.761 -2.375 1.00 96.69 97 LEU A O 1
ATOM 750 N N . VAL A 1 98 ? -2.380 -0.868 -2.307 1.00 96.25 98 VAL A N 1
ATOM 751 C CA . VAL A 1 98 ? -2.543 -1.159 -0.871 1.00 96.25 98 VAL A CA 1
ATOM 752 C C . VAL A 1 98 ? -2.198 0.072 -0.035 1.00 96.25 98 VAL A C 1
ATOM 754 O O . VAL A 1 98 ? -3.013 0.494 0.776 1.00 96.25 98 VAL A O 1
ATOM 757 N N . GLU A 1 99 ? -1.038 0.684 -0.277 1.00 93.62 99 GLU A N 1
ATOM 758 C CA . GLU A 1 99 ? -0.584 1.874 0.459 1.00 93.62 99 GLU A CA 1
ATOM 759 C C . GLU A 1 99 ? -1.560 3.046 0.301 1.00 93.62 99 GLU A C 1
ATOM 761 O O . GLU A 1 99 ? -1.913 3.693 1.278 1.00 93.62 99 GLU A O 1
ATOM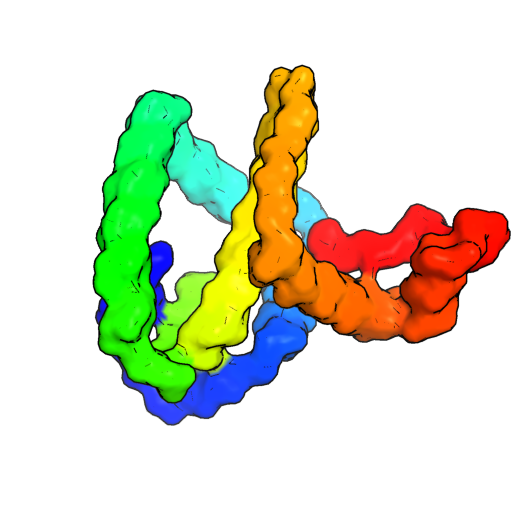 766 N N . ILE A 1 100 ? -2.036 3.307 -0.921 1.00 94.75 100 ILE A N 1
ATOM 767 C CA . ILE A 1 100 ? -3.003 4.380 -1.179 1.00 94.75 100 ILE A CA 1
ATOM 768 C C . ILE A 1 100 ? -4.328 4.091 -0.469 1.00 94.75 100 ILE A C 1
ATOM 770 O O . ILE A 1 100 ? -4.871 4.988 0.165 1.00 94.75 100 ILE A O 1
ATOM 774 N N . ALA A 1 101 ? -4.855 2.868 -0.567 1.00 96.19 101 ALA A N 1
ATOM 775 C CA . ALA A 1 101 ? -6.143 2.525 0.028 1.00 96.19 101 ALA A CA 1
ATOM 776 C C . ALA A 1 101 ? -6.121 2.632 1.558 1.00 96.19 101 ALA A C 1
ATOM 778 O O . ALA A 1 101 ? -7.035 3.214 2.135 1.00 96.19 101 ALA A O 1
ATOM 779 N N . VAL A 1 102 ? -5.065 2.119 2.193 1.00 94.12 102 VAL A N 1
ATOM 780 C CA . VAL A 1 102 ? -4.890 2.175 3.650 1.00 94.12 102 VAL A CA 1
ATOM 781 C C . VAL A 1 102 ? -4.666 3.614 4.106 1.00 94.12 102 VAL A C 1
ATOM 783 O O . VAL A 1 102 ? -5.398 4.111 4.954 1.00 94.12 102 VAL A O 1
ATOM 786 N N . HIS A 1 103 ? -3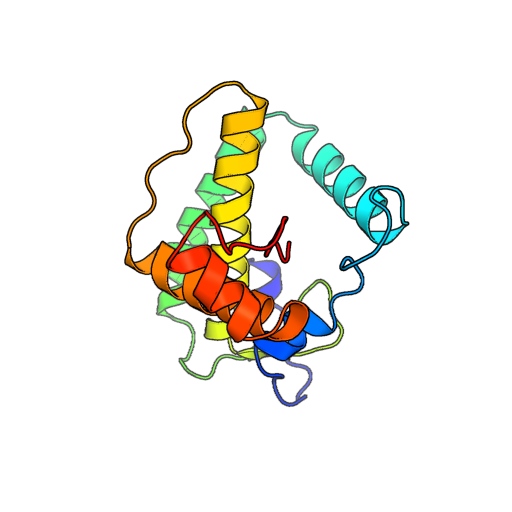.734 4.338 3.482 1.00 93.44 103 HIS A N 1
ATOM 787 C CA . HIS A 1 103 ? -3.395 5.682 3.946 1.00 93.44 103 HIS A CA 1
ATOM 788 C C . HIS A 1 103 ? -4.448 6.745 3.632 1.00 93.44 103 HIS A C 1
ATOM 790 O O . HIS A 1 103 ? -4.473 7.781 4.294 1.00 93.44 103 HIS A O 1
ATOM 796 N N . LEU A 1 104 ? -5.327 6.524 2.649 1.00 95.00 104 LEU A N 1
ATOM 797 C CA . LEU A 1 104 ? -6.493 7.388 2.462 1.00 95.00 104 LEU A CA 1
ATOM 798 C C . LEU A 1 104 ? -7.462 7.284 3.643 1.00 95.00 104 LEU A C 1
ATOM 800 O O . LEU A 1 104 ? -7.947 8.318 4.103 1.00 95.00 104 LEU A O 1
ATOM 804 N N . ASP A 1 105 ? -7.712 6.069 4.132 1.00 95.38 105 ASP A N 1
ATOM 805 C CA . ASP A 1 105 ? -8.544 5.834 5.314 1.00 95.38 105 ASP A CA 1
ATOM 806 C C . ASP A 1 105 ? -7.866 6.376 6.579 1.00 95.38 105 ASP A C 1
ATOM 808 O O . ASP A 1 105 ? -8.457 7.198 7.280 1.00 95.38 105 ASP A O 1
ATOM 812 N N . ASP A 1 106 ? -6.585 6.045 6.796 1.00 94.12 106 ASP A N 1
ATOM 813 C CA . ASP A 1 106 ? -5.804 6.543 7.938 1.00 94.12 106 ASP A CA 1
ATOM 814 C C . ASP A 1 106 ? -5.834 8.074 8.021 1.00 94.12 106 ASP A C 1
ATOM 816 O O . ASP A 1 106 ? -6.042 8.655 9.093 1.00 94.12 106 ASP A O 1
ATOM 820 N N . LEU A 1 107 ? -5.624 8.747 6.882 1.00 93.12 107 LEU A N 1
ATOM 821 C CA . LEU A 1 107 ? -5.614 10.202 6.811 1.00 93.12 107 LEU A CA 1
ATOM 822 C C . LEU A 1 107 ? -6.995 10.773 7.124 1.00 93.12 107 LEU A C 1
ATOM 824 O O . LEU A 1 107 ? -7.081 11.711 7.915 1.00 93.12 107 LEU A O 1
ATOM 828 N N . ALA A 1 108 ? -8.053 10.227 6.518 1.00 95.50 108 ALA A N 1
ATOM 829 C CA . ALA A 1 108 ? -9.422 10.688 6.725 1.00 95.50 108 ALA A CA 1
ATOM 830 C C . ALA A 1 108 ? -9.829 10.559 8.199 1.00 95.50 108 ALA A C 1
ATOM 832 O O . ALA A 1 108 ? -10.238 11.549 8.813 1.00 95.50 108 ALA A O 1
ATOM 833 N N . VAL A 1 109 ? -9.584 9.390 8.800 1.00 96.06 109 VAL A N 1
ATOM 834 C CA . VAL A 1 109 ? -9.816 9.130 10.227 1.00 96.06 109 VAL A CA 1
ATOM 835 C C . VAL A 1 109 ? -9.035 10.114 11.102 1.00 96.06 109 VAL A C 1
ATOM 837 O O . VAL A 1 109 ? -9.601 10.700 12.027 1.00 96.06 109 VAL A O 1
ATOM 840 N N . SER A 1 110 ? -7.760 10.361 10.787 1.00 93.94 110 SER A N 1
ATOM 841 C CA . SER A 1 110 ? -6.887 11.254 11.567 1.00 93.94 110 SER A CA 1
ATOM 842 C C . SER A 1 110 ? -7.360 12.710 11.595 1.00 93.94 110 SER A C 1
ATOM 844 O O . SER A 1 110 ? -7.049 13.438 12.539 1.00 93.94 110 SER A O 1
ATOM 846 N N . VAL A 1 111 ? -8.116 13.149 10.585 1.00 94.44 111 VAL A N 1
ATOM 847 C CA . VAL A 1 111 ? -8.655 14.517 10.500 1.00 94.44 111 VAL A CA 1
ATOM 848 C C . VAL A 1 111 ? -10.171 14.587 10.717 1.00 94.44 111 VAL A C 1
ATOM 850 O O . VAL A 1 111 ? -10.761 15.654 10.552 1.00 94.44 111 VAL A O 1
ATOM 853 N N . GLY A 1 112 ? -10.805 13.479 11.122 1.00 96.69 112 GLY A N 1
ATOM 854 C CA . GLY A 1 112 ? -12.238 13.418 11.419 1.00 96.69 112 GLY A CA 1
ATOM 855 C C . GLY A 1 112 ? -13.137 13.561 10.188 1.00 96.69 112 GLY A C 1
ATOM 856 O O . GLY A 1 112 ? -14.215 14.148 10.287 1.00 96.69 112 GLY A O 1
ATOM 857 N N . LEU A 1 113 ? -12.684 13.070 9.035 1.00 96.62 113 LEU A N 1
ATOM 858 C CA . LEU A 1 113 ? -13.439 13.029 7.784 1.00 96.62 113 LEU A CA 1
ATOM 859 C C . LEU A 1 113 ? -13.758 11.583 7.394 1.00 96.62 113 LEU A C 1
ATOM 861 O O . LEU A 1 113 ? -13.061 10.654 7.795 1.00 96.62 113 LEU A O 1
ATOM 865 N N . ASP A 1 114 ? -14.784 11.407 6.566 1.00 94.94 114 ASP A N 1
ATOM 866 C CA . ASP A 1 114 ? -15.057 10.121 5.928 1.00 94.94 114 ASP A CA 1
ATOM 867 C C . ASP A 1 114 ? -14.029 9.851 4.820 1.00 94.94 114 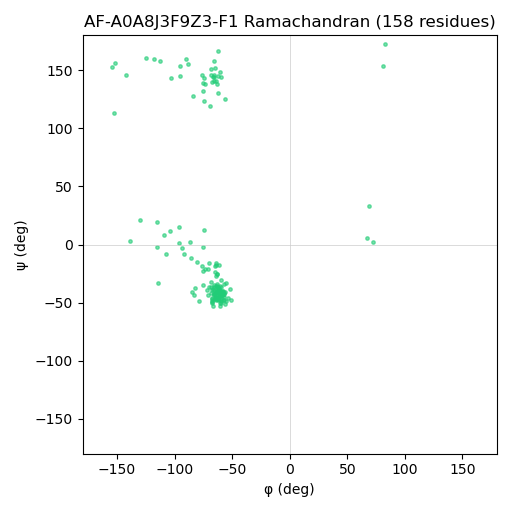ASP A C 1
ATOM 869 O O . ASP A 1 114 ? -13.673 10.751 4.046 1.00 94.94 114 ASP A O 1
ATOM 873 N N . ALA A 1 115 ? -13.557 8.606 4.733 1.00 92.81 115 ALA A N 1
ATOM 874 C CA . ALA A 1 115 ? -12.666 8.184 3.662 1.00 92.81 115 ALA A CA 1
ATOM 875 C C . ALA A 1 115 ? -13.379 8.276 2.299 1.00 92.81 115 ALA A C 1
ATOM 877 O O . ALA A 1 115 ? -14.566 7.954 2.196 1.00 92.81 115 ALA A O 1
ATOM 878 N N . PRO A 1 116 ? -12.685 8.718 1.235 1.00 92.12 116 PRO A N 1
ATOM 879 C CA . PRO A 1 116 ? -13.280 8.779 -0.091 1.00 92.12 116 PRO A CA 1
ATOM 880 C C . PRO A 1 116 ? -13.552 7.375 -0.644 1.00 92.12 116 PRO A C 1
ATOM 882 O O . PRO A 1 116 ? -12.750 6.457 -0.462 1.00 92.12 116 PRO A O 1
ATOM 885 N N . ASP A 1 117 ? -14.637 7.236 -1.4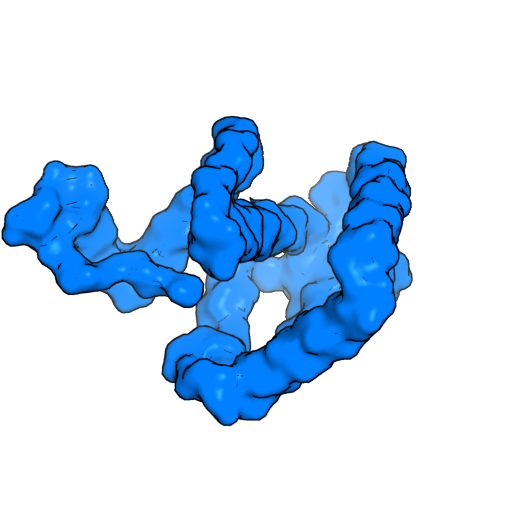08 1.00 94.75 117 ASP A N 1
ATOM 886 C CA . ASP A 1 117 ? -14.929 5.997 -2.128 1.00 94.75 117 ASP A CA 1
ATOM 887 C C . ASP A 1 117 ? -13.828 5.686 -3.152 1.00 94.75 117 ASP A C 1
ATOM 889 O O . ASP A 1 117 ? -13.459 6.522 -3.986 1.00 94.75 117 ASP A O 1
ATOM 893 N N . LEU A 1 118 ? -13.338 4.446 -3.119 1.00 94.88 118 LEU A N 1
ATOM 894 C CA . LEU A 1 118 ? -12.386 3.923 -4.091 1.00 94.88 118 LEU A CA 1
ATOM 895 C C . LEU A 1 118 ? -13.082 3.000 -5.095 1.00 94.88 118 LEU A C 1
ATOM 897 O O . LEU A 1 118 ? -13.975 2.233 -4.726 1.00 94.88 118 LEU A O 1
ATOM 901 N N . PRO A 1 119 ? -12.667 3.034 -6.371 1.00 96.88 119 PRO A N 1
ATOM 902 C CA . PRO A 1 119 ? -13.279 2.206 -7.393 1.00 96.88 119 PRO A CA 1
ATOM 903 C C . PRO A 1 119 ? -12.965 0.718 -7.169 1.00 96.88 119 PRO A C 1
ATOM 905 O O . PRO A 1 119 ? -11.912 0.351 -6.635 1.00 96.88 119 PRO A O 1
ATOM 908 N N . GLN A 1 120 ? -13.873 -0.161 -7.599 1.00 96.62 120 GLN A N 1
ATOM 909 C CA . GLN A 1 120 ? -13.763 -1.605 -7.361 1.00 96.62 120 GLN A CA 1
ATOM 910 C C . GLN A 1 120 ? -12.489 -2.198 -7.980 1.00 96.62 120 GLN A C 1
ATOM 912 O O . GLN A 1 120 ? -11.877 -3.087 -7.392 1.00 96.62 120 GLN A O 1
ATOM 917 N N . GLU A 1 121 ? -12.060 -1.694 -9.134 1.00 96.38 121 GLU A N 1
ATOM 918 C CA . GLU A 1 121 ? -10.821 -2.087 -9.806 1.00 96.38 121 GLU A CA 1
ATOM 919 C C . GLU A 1 121 ? -9.556 -1.774 -8.992 1.00 96.38 121 GLU A C 1
ATOM 921 O O . GLU A 1 121 ? -8.555 -2.472 -9.145 1.00 96.38 121 GLU A O 1
ATOM 926 N N . ALA A 1 122 ? -9.602 -0.786 -8.091 1.00 95.50 122 ALA A N 1
ATOM 927 C CA . ALA A 1 122 ? -8.519 -0.508 -7.150 1.00 95.50 122 ALA A CA 1
ATOM 928 C C . ALA A 1 122 ? -8.626 -1.386 -5.893 1.00 95.50 122 ALA A C 1
ATOM 930 O O . ALA A 1 122 ? -7.620 -1.910 -5.421 1.00 95.50 122 ALA A O 1
ATOM 931 N N . LEU A 1 123 ? -9.839 -1.592 -5.368 1.00 97.06 123 LEU A N 1
ATOM 932 C CA . LEU A 1 123 ? -10.057 -2.350 -4.130 1.00 97.06 123 LEU A CA 1
ATOM 933 C C . LEU A 1 123 ? -9.909 -3.868 -4.298 1.00 97.06 123 LEU A C 1
ATOM 935 O O . LEU A 1 123 ? -9.428 -4.542 -3.390 1.00 97.06 123 LEU A O 1
ATOM 939 N N . ALA A 1 124 ? -10.293 -4.431 -5.443 1.00 98.12 124 ALA A N 1
ATOM 940 C CA . ALA A 1 124 ? -10.215 -5.869 -5.688 1.00 98.12 124 ALA A CA 1
ATOM 941 C C . ALA A 1 124 ? -8.794 -6.454 -5.507 1.00 98.12 124 ALA A C 1
ATOM 943 O O . ALA A 1 124 ? -8.659 -7.425 -4.753 1.00 98.12 124 ALA A O 1
ATOM 944 N N . PRO A 1 125 ? -7.723 -5.899 -6.118 1.00 97.56 125 PRO A N 1
ATOM 945 C CA . PRO A 1 125 ? -6.365 -6.394 -5.884 1.00 97.56 125 PRO A CA 1
ATOM 946 C C . PRO A 1 125 ? -5.892 -6.168 -4.440 1.00 97.56 125 PRO A C 1
ATOM 948 O O . PRO A 1 125 ? -5.219 -7.037 -3.885 1.00 97.56 125 PRO A O 1
ATOM 951 N N . VAL A 1 126 ? -6.296 -5.063 -3.801 1.00 97.75 126 VAL A N 1
ATOM 952 C CA . VAL A 1 126 ? -5.994 -4.785 -2.386 1.00 97.75 126 VAL A CA 1
ATOM 953 C C . VAL A 1 126 ? -6.589 -5.871 -1.491 1.00 97.75 126 VAL A C 1
ATOM 955 O O . VAL A 1 126 ? -5.864 -6.523 -0.741 1.00 97.75 126 VAL A O 1
ATOM 958 N N . PHE A 1 127 ? -7.886 -6.158 -1.620 1.00 97.56 127 PHE A N 1
ATOM 959 C CA . PHE A 1 127 ? -8.547 -7.204 -0.839 1.00 97.56 127 PHE A CA 1
ATOM 960 C C . PHE A 1 127 ? -7.993 -8.597 -1.126 1.00 97.56 127 PHE A C 1
ATOM 962 O O . PHE A 1 127 ? -7.879 -9.404 -0.200 1.00 97.56 127 PHE A O 1
ATOM 969 N N . ALA A 1 128 ? -7.608 -8.890 -2.371 1.00 97.69 128 ALA A N 1
ATOM 970 C CA . ALA A 1 128 ? -6.970 -10.156 -2.714 1.00 97.69 128 ALA A CA 1
ATOM 971 C C . ALA A 1 128 ? -5.648 -10.344 -1.951 1.00 97.69 128 ALA A C 1
ATOM 973 O O . ALA A 1 128 ? -5.408 -11.417 -1.391 1.00 97.69 128 ALA A O 1
ATOM 974 N N . VAL A 1 129 ? -4.811 -9.305 -1.879 1.00 97.25 129 VAL A N 1
ATOM 975 C CA . VAL A 1 129 ? -3.557 -9.332 -1.115 1.00 97.25 129 VAL A CA 1
ATOM 976 C C . VAL A 1 129 ? -3.825 -9.445 0.382 1.00 97.25 129 VAL A C 1
ATOM 978 O O . VAL A 1 129 ? -3.325 -10.379 1.007 1.00 97.25 129 VAL A O 1
ATOM 981 N N . LEU A 1 130 ? -4.656 -8.567 0.951 1.00 96.75 130 LEU A N 1
ATOM 982 C CA . LEU A 1 130 ? -4.957 -8.565 2.387 1.00 96.75 130 LEU A CA 1
ATOM 983 C C . LEU A 1 130 ? -5.566 -9.892 2.848 1.00 96.75 130 LEU A C 1
ATOM 985 O O . LEU A 1 130 ? -5.184 -10.421 3.887 1.00 96.75 130 LEU A O 1
ATOM 989 N N . THR A 1 131 ? -6.448 -10.491 2.046 1.00 97.44 131 THR A N 1
ATOM 990 C CA . THR A 1 131 ? -7.035 -11.802 2.357 1.00 97.44 131 THR A CA 1
ATOM 991 C C . THR A 1 131 ? -5.980 -12.904 2.328 1.00 97.44 131 THR A C 1
ATOM 993 O O . THR A 1 131 ? -5.950 -13.746 3.223 1.00 97.44 131 THR A O 1
ATOM 996 N N . ARG A 1 132 ? -5.088 -12.918 1.326 1.00 96.81 132 ARG A N 1
ATOM 997 C CA . ARG A 1 132 ? -4.001 -13.911 1.250 1.00 96.81 132 ARG A CA 1
ATOM 998 C C . ARG A 1 132 ? -3.041 -13.784 2.427 1.00 96.81 132 ARG A C 1
ATOM 1000 O O . ARG A 1 132 ? -2.630 -14.805 2.972 1.00 96.81 132 ARG A O 1
ATOM 1007 N N . LEU A 1 133 ? -2.731 -12.557 2.833 1.00 95.88 133 LEU A N 1
ATOM 1008 C CA . LEU A 1 133 ? -1.936 -12.281 4.024 1.00 95.88 133 LEU A CA 1
ATOM 1009 C C . LEU A 1 133 ? -2.648 -12.749 5.290 1.00 95.88 133 LEU A C 1
ATOM 1011 O O . LEU A 1 133 ? -2.055 -13.465 6.086 1.00 95.88 133 LEU A O 1
ATOM 1015 N N . ALA A 1 134 ? -3.937 -12.445 5.438 1.00 96.19 134 ALA A N 1
ATOM 1016 C CA . ALA A 1 134 ? -4.708 -12.864 6.604 1.00 96.19 134 ALA A CA 1
ATOM 1017 C C . ALA A 1 134 ? -4.796 -14.388 6.705 1.00 96.19 134 ALA A C 1
ATOM 1019 O O . ALA A 1 134 ? -4.699 -14.948 7.793 1.00 96.19 13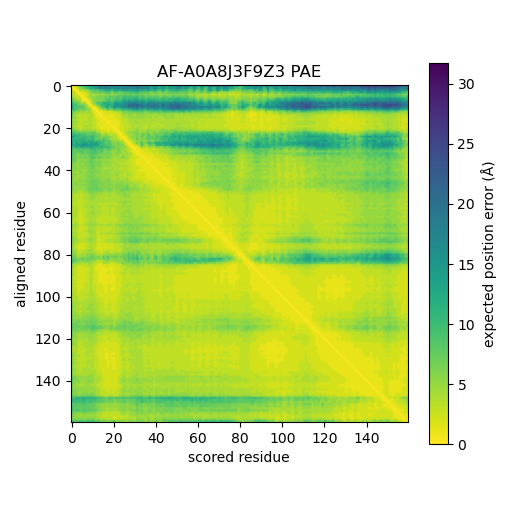4 ALA A O 1
ATOM 1020 N N . VAL A 1 135 ? -4.925 -15.082 5.571 1.00 97.25 135 VAL A N 1
ATOM 1021 C CA . VAL A 1 135 ? -4.894 -16.549 5.530 1.00 97.25 135 VAL A CA 1
ATOM 1022 C C . VAL A 1 135 ? -3.509 -17.084 5.885 1.00 97.25 135 VAL A C 1
ATOM 1024 O O . VAL A 1 135 ? -3.427 -18.097 6.577 1.00 97.25 135 VAL A O 1
ATOM 1027 N N . HIS A 1 136 ? -2.440 -16.428 5.431 1.00 94.81 136 HIS A N 1
ATOM 1028 C CA . HIS A 1 136 ? -1.070 -16.806 5.767 1.00 94.81 136 HIS A CA 1
ATOM 1029 C C . HIS A 1 136 ? -0.783 -16.645 7.269 1.00 94.81 136 HIS A C 1
ATOM 1031 O O . HIS A 1 136 ? -0.234 -17.557 7.879 1.00 94.81 136 HIS A O 1
ATOM 1037 N N . GLU A 1 137 ? -1.191 -15.524 7.867 1.00 93.69 137 GLU A N 1
ATOM 1038 C CA . GLU A 1 137 ? -0.877 -15.174 9.258 1.00 93.69 137 GLU A CA 1
ATOM 1039 C C . GLU A 1 137 ? -1.824 -15.824 10.277 1.00 93.69 137 GLU A C 1
ATOM 1041 O O . GLU A 1 137 ? -1.378 -16.356 11.292 1.00 93.69 137 GLU A O 1
ATOM 1046 N N . HIS A 1 138 ? -3.132 -15.828 10.003 1.00 95.19 138 HIS A N 1
ATOM 1047 C CA . HIS A 1 138 ? -4.168 -16.251 10.960 1.00 95.19 138 HIS A CA 1
ATOM 1048 C C . HIS A 1 138 ? -4.803 -17.604 10.613 1.00 95.19 138 HIS A C 1
ATOM 1050 O O . HIS A 1 138 ? -5.572 -18.169 11.396 1.00 95.19 138 HIS A O 1
ATOM 1056 N N . GLY A 1 139 ? -4.486 -18.150 9.440 1.00 96.81 139 GLY A N 1
ATOM 1057 C CA . GLY A 1 139 ? -5.032 -19.405 8.939 1.00 96.81 139 GLY A CA 1
ATOM 1058 C C . GLY A 1 139 ? -6.427 -19.266 8.302 1.00 96.81 139 GLY A C 1
ATOM 1059 O O . GLY A 1 139 ? -7.234 -18.406 8.671 1.00 96.81 139 GLY A O 1
ATOM 1060 N N . PRO A 1 140 ? -6.783 -20.164 7.364 1.00 97.38 140 PRO A N 1
ATOM 1061 C CA . PRO A 1 140 ? -8.005 -20.046 6.563 1.00 97.38 140 PRO A CA 1
ATOM 1062 C C . PRO A 1 140 ? -9.294 -20.118 7.392 1.00 97.38 140 PRO A C 1
ATOM 1064 O O . PRO A 1 140 ? -10.273 -19.443 7.084 1.00 97.38 140 PRO A O 1
ATOM 1067 N N . THR A 1 141 ? -9.305 -20.904 8.472 1.00 97.62 141 THR A N 1
ATOM 1068 C CA . THR A 1 141 ? -10.478 -21.040 9.348 1.00 97.62 141 THR A CA 1
ATOM 1069 C C . THR A 1 141 ? -10.797 -19.743 10.090 1.00 97.62 141 THR A C 1
ATOM 1071 O O . THR A 1 141 ? -11.973 -19.425 10.266 1.00 97.62 141 THR A O 1
ATOM 1074 N N . ALA A 1 142 ? -9.778 -19.002 10.535 1.00 96.75 142 ALA A N 1
ATOM 1075 C CA . ALA A 1 142 ? -9.963 -17.742 11.250 1.00 96.75 142 ALA A CA 1
ATOM 1076 C C . ALA A 1 142 ? -10.549 -16.674 10.319 1.00 96.75 142 ALA A C 1
ATOM 1078 O O . ALA A 1 142 ? -11.565 -16.064 10.653 1.00 96.75 142 ALA A O 1
ATOM 1079 N N . VAL A 1 143 ? -9.983 -16.545 9.115 1.00 97.75 143 VAL A N 1
ATOM 1080 C CA . VAL A 1 143 ? -10.472 -15.629 8.073 1.00 97.75 143 VAL A CA 1
ATOM 1081 C C . VAL A 1 143 ? -11.894 -15.985 7.642 1.00 97.75 143 VAL A C 1
ATOM 1083 O O . VAL A 1 143 ? -12.765 -15.120 7.622 1.00 97.75 143 VAL A O 1
ATOM 1086 N N . LEU A 1 144 ? -12.179 -17.267 7.381 1.00 97.75 144 LEU A N 1
ATOM 1087 C CA . LEU A 1 144 ? -13.532 -17.708 7.035 1.00 97.75 144 LEU A CA 1
ATOM 1088 C C . LEU A 1 144 ? -14.536 -17.353 8.137 1.00 97.75 144 LEU A C 1
ATOM 1090 O O . LEU A 1 144 ? -15.631 -16.881 7.842 1.00 97.75 144 LEU A O 1
ATOM 1094 N N . ARG A 1 145 ? -14.187 -17.571 9.410 1.00 97.25 145 ARG A N 1
ATOM 1095 C CA . ARG A 1 145 ? -15.064 -17.221 10.536 1.00 97.25 145 ARG A CA 1
ATOM 1096 C C . ARG A 1 145 ? -15.301 -15.715 10.615 1.00 97.25 145 ARG A C 1
ATOM 1098 O O . ARG A 1 145 ? -16.458 -15.323 10.714 1.00 97.25 145 ARG A O 1
ATOM 1105 N N . ALA A 1 146 ? -14.249 -14.907 10.496 1.00 96.88 146 ALA A N 1
ATOM 1106 C CA . ALA A 1 146 ? -14.345 -13.448 10.500 1.00 96.88 146 ALA A CA 1
ATOM 1107 C C . ALA A 1 146 ? -15.283 -12.916 9.402 1.00 96.88 146 ALA A C 1
ATOM 1109 O O . ALA A 1 146 ? -16.118 -12.062 9.677 1.00 96.88 146 ALA A O 1
ATOM 1110 N N . LEU A 1 147 ? -15.202 -13.467 8.186 1.00 96.31 147 LEU A N 1
ATOM 1111 C CA . LEU A 1 147 ? -16.005 -13.017 7.042 1.00 96.31 147 LEU A CA 1
ATOM 1112 C C . LEU A 1 147 ? -17.440 -13.566 7.018 1.00 96.31 147 LEU A C 1
ATOM 1114 O O . LEU A 1 147 ? -18.264 -13.072 6.254 1.00 96.31 147 LEU A O 1
ATOM 1118 N N . THR A 1 148 ? -17.751 -14.606 7.800 1.00 96.94 148 THR A N 1
ATOM 1119 C CA . THR A 1 148 ? -19.055 -15.291 7.715 1.00 96.94 148 THR A CA 1
ATOM 1120 C C . THR A 1 148 ? -19.921 -15.161 8.958 1.00 96.94 148 THR A C 1
ATOM 1122 O O . THR A 1 148 ? -21.144 -15.173 8.819 1.00 96.94 148 THR A O 1
ATOM 1125 N N . ARG A 1 149 ? -19.338 -15.096 10.167 1.00 92.38 149 ARG A N 1
ATOM 1126 C CA . ARG A 1 149 ? -20.088 -15.059 11.436 1.00 92.38 149 ARG A CA 1
ATOM 1127 C C . ARG A 1 149 ? -19.331 -14.340 12.550 1.00 92.38 149 ARG A C 1
ATOM 1129 O O . ARG A 1 149 ? -18.361 -14.881 13.087 1.00 92.38 149 ARG A O 1
ATOM 1136 N N . ALA A 1 150 ? -19.856 -13.193 12.977 1.00 91.38 150 ALA A N 1
ATOM 1137 C CA . ALA A 1 150 ? -19.274 -12.380 14.043 1.00 91.38 150 ALA A CA 1
ATOM 1138 C C . ALA A 1 150 ? -19.110 -13.146 15.371 1.00 91.38 150 ALA A C 1
ATOM 1140 O O . ALA A 1 150 ? -18.112 -12.969 16.058 1.00 91.38 150 ALA A O 1
ATOM 1141 N N . GLU A 1 151 ? -20.015 -14.072 15.711 1.00 95.75 151 GLU A N 1
ATOM 1142 C CA . GLU A 1 151 ? -19.968 -14.819 16.980 1.00 95.75 151 GLU A CA 1
ATOM 1143 C C . GLU A 1 151 ? -18.809 -15.822 17.056 1.00 95.75 151 GLU A C 1
ATOM 1145 O O . GLU A 1 151 ? -18.502 -16.351 18.123 1.00 95.75 151 GLU A O 1
ATOM 1150 N N . ARG A 1 152 ? -18.199 -16.146 15.910 1.00 95.31 152 ARG A N 1
ATOM 1151 C CA . ARG A 1 152 ? -17.068 -17.079 15.800 1.00 95.31 152 ARG A CA 1
ATOM 1152 C C . ARG A 1 152 ? -15.798 -16.388 15.317 1.00 95.31 152 ARG A C 1
ATOM 1154 O O . ARG A 1 152 ? -14.784 -17.073 15.156 1.00 95.31 152 ARG A O 1
ATOM 1161 N N . ALA A 1 153 ? -15.872 -15.091 15.026 1.00 95.62 153 ALA A N 1
ATOM 1162 C CA . ALA A 1 153 ? -14.742 -14.320 14.553 1.00 95.62 153 ALA A CA 1
ATOM 1163 C C . ALA A 1 153 ? -13.647 -14.295 15.636 1.00 95.62 153 ALA A C 1
ATOM 1165 O O . ALA A 1 153 ? -13.961 -14.171 16.824 1.00 95.62 153 ALA A O 1
ATOM 1166 N N . PRO A 1 154 ? -12.366 -14.451 15.261 1.00 95.62 154 PRO A N 1
ATOM 1167 C CA . PRO A 1 154 ? -11.273 -14.147 16.177 1.00 95.62 154 PRO A CA 1
ATOM 1168 C C . PRO A 1 154 ? -11.300 -12.656 16.549 1.00 95.62 154 PRO A C 1
ATOM 1170 O O . PRO A 1 154 ? -11.952 -11.852 15.886 1.00 95.62 154 PRO A O 1
ATOM 1173 N N . ALA A 1 155 ? -10.542 -12.279 17.580 1.00 95.12 155 ALA A N 1
ATOM 1174 C CA . ALA A 1 155 ? -10.431 -10.878 17.991 1.00 95.12 155 ALA A CA 1
ATOM 1175 C C . ALA A 1 155 ? -9.876 -9.968 16.877 1.00 95.12 155 ALA A C 1
ATOM 1177 O O . ALA A 1 155 ? -10.227 -8.795 16.820 1.00 95.12 155 ALA A O 1
ATOM 1178 N N . SER A 1 156 ? -9.019 -10.503 16.001 1.00 94.38 156 SER A N 1
ATOM 1179 C CA . SER A 1 156 ? -8.476 -9.784 14.851 1.00 94.38 156 SER A CA 1
ATOM 1180 C C . SER A 1 156 ? -8.070 -10.752 13.738 1.00 94.38 156 SER A C 1
ATOM 1182 O O . SER A 1 156 ? -7.731 -11.907 14.000 1.00 94.38 156 SER A O 1
ATOM 1184 N N . ILE A 1 157 ? -8.112 -10.249 12.505 1.00 95.06 157 ILE A N 1
ATOM 1185 C CA . ILE A 1 157 ? -7.450 -10.810 11.317 1.00 95.06 157 ILE A CA 1
ATOM 1186 C C . ILE A 1 157 ? -6.650 -9.724 10.572 1.00 95.06 157 ILE A C 1
ATOM 1188 O O . ILE A 1 157 ? -6.414 -9.846 9.372 1.00 95.06 157 ILE A O 1
ATOM 1192 N N . ALA A 1 158 ? -6.299 -8.631 11.258 1.00 92.81 158 ALA A N 1
ATOM 1193 C CA . ALA A 1 158 ? -5.492 -7.553 10.693 1.00 92.81 158 ALA A CA 1
ATOM 1194 C C . ALA A 1 158 ? -4.074 -8.051 10.367 1.00 92.81 158 ALA A C 1
ATOM 1196 O O . ALA A 1 158 ? -3.551 -8.930 11.057 1.00 92.81 158 ALA A O 1
ATOM 1197 N N . VAL A 1 159 ? -3.487 -7.506 9.300 1.00 89.81 159 VAL A N 1
ATOM 1198 C CA . VAL A 1 159 ? -2.215 -7.966 8.700 1.00 89.81 159 VAL A CA 1
ATOM 1199 C C . VAL A 1 159 ? -1.286 -6.834 8.262 1.00 89.81 159 VAL A C 1
ATOM 1201 O O . VAL A 1 159 ? -0.243 -7.085 7.654 1.00 89.81 159 VAL A O 1
ATOM 1204 N N . LEU A 1 160 ? -1.696 -5.595 8.522 1.00 84.69 160 LEU A N 1
ATOM 1205 C CA . LEU A 1 160 ? -0.932 -4.370 8.324 1.00 84.69 160 LEU A CA 1
ATOM 1206 C C . LEU A 1 160 ? -0.955 -3.585 9.634 1.00 84.69 160 LEU A C 1
ATOM 1208 O O . LEU A 1 160 ? -1.995 -3.679 10.331 1.00 84.69 160 LEU A O 1
#

Organism: NCBI:txid53371

Mean predicted aligned error: 4.7 Å

Nearest PDB 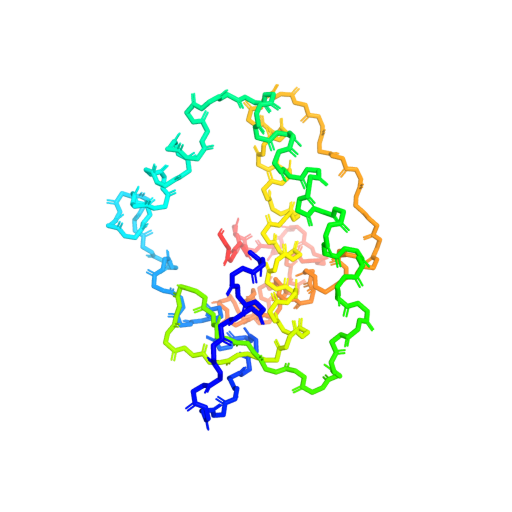structures (foldseek):
  7tdz-assembly1_l  TM=6.759E-01  e=3.263E+00  Xenopus laevis
  5diz-assembly2_B  TM=4.085E-01  e=1.866E+00  Arabidopsis thaliana
  7r5j-assembly1_C0  TM=6.407E-01  e=7.313E+00  Homo sapiens

Solvent-accessible surface area (backbone atoms only — not comparable to full-atom values): 9522 Å² total; per-residue (Å²): 109,72,69,39,76,70,50,78,84,86,85,65,76,59,55,57,62,67,54,58,63,76,68,40,84,66,63,97,54,60,78,79,33,72,66,44,44,51,53,48,53,52,50,51,61,68,44,67,80,33,70,72,50,45,53,52,51,53,51,52,52,51,54,52,47,67,66,47,57,82,73,54,63,94,82,34,69,32,56,44,94,89,50,100,48,31,24,41,47,68,50,50,49,47,54,53,42,37,52,52,59,51,50,46,40,53,51,19,57,75,72,77,43,81,54,78,91,73,56,64,85,56,46,52,61,32,50,54,50,54,50,53,46,19,32,71,76,60,31,60,70,43,49,53,24,50,80,72,37,76,95,65,31,57,99,70,68,80,79,125